Protein AF-J7GT59-F1 (afdb_monomer_lite)

Structure (mmCIF, N/CA/C/O backbone):
data_AF-J7GT59-F1
#
_entry.id   AF-J7GT59-F1
#
loop_
_atom_site.group_PDB
_atom_site.id
_atom_site.type_symbol
_atom_site.label_atom_id
_atom_site.label_alt_id
_atom_site.label_comp_id
_atom_site.label_asym_id
_atom_site.label_entity_id
_atom_site.label_seq_id
_atom_site.pdbx_PDB_ins_code
_atom_site.Cartn_x
_atom_site.Cartn_y
_atom_site.Cartn_z
_atom_site.occupancy
_atom_site.B_iso_or_equiv
_atom_site.auth_seq_id
_atom_site.auth_comp_id
_atom_site.auth_asym_id
_atom_site.auth_atom_id
_atom_site.pdbx_PDB_model_num
ATOM 1 N N . ILE A 1 1 ? 8.025 12.340 -10.047 1.00 60.09 1 ILE A N 1
ATOM 2 C CA . ILE A 1 1 ? 7.056 11.274 -9.686 1.00 60.09 1 ILE A CA 1
ATOM 3 C C . ILE A 1 1 ? 7.103 10.997 -8.181 1.00 60.09 1 ILE A C 1
ATOM 5 O O . ILE A 1 1 ? 6.117 11.290 -7.518 1.00 60.09 1 ILE A O 1
ATOM 9 N N . SER A 1 2 ? 8.249 10.599 -7.615 1.00 59.22 2 SER A N 1
ATOM 10 C CA . SER A 1 2 ? 8.389 10.277 -6.180 1.00 59.22 2 SER A CA 1
ATOM 11 C C . SER A 1 2 ? 8.009 11.409 -5.212 1.00 59.22 2 SER A C 1
ATOM 13 O O . SER A 1 2 ? 7.326 11.154 -4.230 1.00 59.22 2 SER A O 1
ATOM 15 N N . TRP A 1 3 ? 8.354 12.671 -5.502 1.00 69.88 3 TRP A N 1
ATOM 16 C CA . TRP A 1 3 ? 7.972 13.808 -4.642 1.00 69.88 3 TRP A CA 1
ATOM 17 C C . TRP A 1 3 ? 6.457 14.093 -4.646 1.00 69.88 3 TRP A C 1
ATOM 19 O O . TRP A 1 3 ? 5.844 14.262 -3.594 1.00 69.88 3 TRP A O 1
ATOM 29 N N . TYR A 1 4 ? 5.833 14.076 -5.829 1.00 70.56 4 TYR A N 1
ATOM 30 C CA . TYR A 1 4 ? 4.390 14.291 -5.990 1.00 70.56 4 TYR A CA 1
ATOM 31 C C . TYR A 1 4 ? 3.570 13.156 -5.359 1.00 70.56 4 TYR A C 1
ATOM 33 O O . TYR A 1 4 ? 2.568 13.396 -4.686 1.00 70.56 4 TYR A O 1
ATOM 41 N N . LEU A 1 5 ? 4.022 11.914 -5.540 1.00 66.12 5 LEU A N 1
ATOM 42 C CA . LEU A 1 5 ? 3.379 10.744 -4.958 1.00 66.12 5 LEU A CA 1
ATOM 43 C C . LEU A 1 5 ? 3.573 10.673 -3.439 1.00 66.12 5 LEU A C 1
ATOM 45 O O . LEU A 1 5 ? 2.613 10.388 -2.730 1.00 66.12 5 LEU A O 1
ATOM 49 N N . GLY A 1 6 ? 4.757 11.024 -2.930 1.00 68.44 6 GLY A N 1
ATOM 50 C CA . GLY A 1 6 ? 5.042 11.053 -1.494 1.00 68.44 6 GLY A CA 1
ATOM 51 C C . GLY A 1 6 ? 4.147 12.028 -0.723 1.00 68.44 6 GLY A C 1
ATOM 52 O O . GLY A 1 6 ? 3.589 11.665 0.309 1.00 68.44 6 GLY A O 1
ATOM 53 N N . GLN A 1 7 ? 3.915 13.237 -1.249 1.00 70.31 7 GLN A N 1
ATOM 54 C CA . GLN A 1 7 ? 2.984 14.187 -0.618 1.00 70.31 7 GLN A CA 1
ATOM 55 C C . GLN A 1 7 ? 1.529 13.704 -0.647 1.00 70.31 7 GLN A C 1
ATOM 57 O O . GLN A 1 7 ? 0.770 13.945 0.296 1.00 70.31 7 GLN A O 1
ATOM 62 N N . LYS A 1 8 ? 1.128 13.026 -1.727 1.00 67.81 8 LYS A N 1
ATOM 63 C CA . LYS A 1 8 ? -0.233 12.507 -1.891 1.00 67.81 8 LYS A CA 1
ATOM 64 C C . LYS A 1 8 ? -0.497 11.323 -0.961 1.00 67.81 8 LYS A C 1
ATOM 66 O O . LYS A 1 8 ? -1.556 11.282 -0.346 1.00 67.81 8 LYS A O 1
ATOM 71 N N . ILE A 1 9 ? 0.485 10.436 -0.801 1.00 66.44 9 ILE A N 1
ATOM 72 C CA . ILE A 1 9 ? 0.473 9.339 0.172 1.00 66.44 9 ILE A CA 1
ATOM 73 C C . ILE A 1 9 ? 0.397 9.889 1.600 1.00 66.44 9 ILE A C 1
ATOM 75 O O . ILE A 1 9 ? -0.478 9.494 2.363 1.00 66.44 9 ILE A O 1
ATOM 79 N N . HIS A 1 10 ? 1.251 10.853 1.954 1.00 71.31 10 HIS A N 1
ATOM 80 C CA . HIS A 1 10 ? 1.270 11.423 3.304 1.00 71.31 10 HIS A CA 1
ATOM 81 C C . HIS A 1 10 ? -0.075 12.059 3.688 1.00 71.31 10 HIS A C 1
ATOM 83 O O . HIS A 1 10 ? -0.570 11.858 4.793 1.00 71.31 10 HIS A O 1
ATOM 89 N N . ARG A 1 11 ? -0.721 12.766 2.750 1.00 67.75 11 ARG A N 1
ATOM 90 C CA . ARG A 1 11 ? -2.089 13.275 2.944 1.00 67.75 11 ARG A CA 1
ATOM 91 C C . ARG A 1 11 ? -3.141 12.166 2.995 1.00 67.75 11 ARG A C 1
ATOM 93 O O . ARG A 1 11 ? -4.085 12.284 3.768 1.00 67.75 11 ARG A O 1
ATOM 100 N N . ALA A 1 12 ? -2.986 11.105 2.204 1.00 68.69 12 ALA A N 1
ATOM 101 C CA . ALA A 1 12 ? -3.909 9.971 2.191 1.00 68.69 12 ALA A CA 1
ATOM 102 C C . ALA A 1 12 ? -3.861 9.140 3.486 1.00 68.69 12 ALA A C 1
ATOM 104 O O . ALA A 1 12 ? -4.862 8.522 3.829 1.00 68.69 12 ALA A O 1
ATOM 105 N N . PHE A 1 13 ? -2.752 9.162 4.233 1.00 75.44 13 PHE A N 1
ATOM 106 C CA . PHE A 1 13 ? -2.616 8.433 5.499 1.00 75.44 13 PHE A CA 1
ATOM 107 C C . PHE A 1 13 ? -3.350 9.065 6.691 1.00 75.44 13 PHE A C 1
ATOM 109 O O . PHE A 1 13 ? -3.600 8.372 7.677 1.00 75.44 13 PHE A O 1
ATOM 116 N N . GLY A 1 14 ? -3.764 10.333 6.601 1.00 84.81 14 GLY A N 1
ATOM 117 C CA . GLY A 1 14 ? -4.475 11.001 7.696 1.00 84.81 14 GLY A CA 1
ATOM 118 C C . GLY A 1 14 ? -5.842 10.379 8.008 1.00 84.81 14 GLY A C 1
ATOM 119 O O . GLY A 1 14 ? -6.196 10.210 9.174 1.00 84.81 14 GLY A O 1
ATOM 120 N N . GLU A 1 15 ? -6.601 9.986 6.981 1.00 87.06 15 GLU A N 1
ATOM 121 C CA . GLU A 1 15 ? -7.930 9.382 7.156 1.00 87.06 15 GLU A CA 1
ATOM 122 C C . GLU A 1 15 ? -7.879 7.971 7.779 1.00 87.06 15 GLU A C 1
ATOM 124 O O . GLU A 1 15 ? -8.578 7.756 8.775 1.00 87.06 15 GLU A O 1
ATOM 129 N N . PRO A 1 16 ? -7.056 7.017 7.285 1.00 89.94 16 PRO A N 1
ATOM 130 C CA . PRO A 1 16 ? -6.858 5.723 7.939 1.00 89.94 16 PRO A CA 1
ATOM 131 C C . PRO A 1 16 ? -6.358 5.846 9.375 1.00 89.94 16 PRO A C 1
ATOM 133 O O . PRO A 1 16 ? -6.830 5.122 10.248 1.00 89.94 16 PRO A O 1
ATOM 136 N N . GLN A 1 17 ? -5.439 6.781 9.639 1.00 91.25 17 GLN A N 1
ATOM 137 C CA . GLN A 1 17 ? -4.906 6.992 10.982 1.00 91.25 17 GLN A CA 1
ATOM 138 C C . GLN A 1 17 ? -5.991 7.492 11.942 1.00 91.25 17 GLN A C 1
ATOM 140 O O . GLN A 1 17 ? -6.137 6.957 13.038 1.00 91.25 17 GLN A O 1
ATOM 145 N N . ALA A 1 18 ? -6.813 8.454 11.512 1.00 92.69 18 ALA A N 1
ATOM 146 C CA . ALA A 1 18 ? -7.947 8.925 12.301 1.00 92.69 18 ALA A CA 1
ATOM 147 C C . ALA A 1 18 ? -9.005 7.828 12.522 1.00 92.69 18 ALA A C 1
ATOM 149 O O . ALA A 1 18 ? -9.587 7.749 13.604 1.00 92.69 18 ALA A O 1
ATOM 150 N N . ALA A 1 19 ? -9.256 6.977 11.521 1.00 93.62 19 ALA A N 1
ATOM 151 C CA . ALA A 1 19 ? -10.157 5.831 11.652 1.00 93.62 19 ALA A CA 1
ATOM 152 C C . ALA A 1 19 ? -9.645 4.819 12.685 1.00 93.62 19 ALA A C 1
ATOM 154 O O . ALA A 1 19 ? -10.391 4.417 13.574 1.00 93.62 19 ALA A O 1
ATOM 155 N N . PHE A 1 20 ? -8.352 4.499 12.640 1.00 94.50 20 PHE A N 1
ATOM 156 C CA . PHE A 1 20 ? -7.715 3.625 13.619 1.00 94.50 20 PHE A CA 1
ATOM 157 C C . PHE A 1 20 ? -7.774 4.199 15.042 1.00 94.50 20 PHE A C 1
ATOM 159 O O . PHE A 1 20 ? -8.079 3.473 15.986 1.00 94.50 20 PHE A O 1
ATOM 166 N N . SER A 1 21 ? -7.562 5.509 15.211 1.00 96.06 21 SER A N 1
ATOM 167 C CA . SER A 1 21 ? -7.733 6.167 16.513 1.00 96.06 21 SER A CA 1
ATOM 168 C C . SER A 1 21 ? -9.163 6.054 17.046 1.00 96.06 21 SER A C 1
ATOM 170 O O . SER A 1 21 ? -9.336 5.783 18.230 1.00 96.06 21 SER A O 1
ATOM 172 N N . ARG A 1 22 ? -10.189 6.215 16.197 1.00 95.88 22 ARG A N 1
ATOM 173 C CA . ARG A 1 22 ? -11.593 6.027 16.610 1.00 95.88 22 ARG A CA 1
ATOM 174 C C . ARG A 1 22 ? -11.871 4.593 17.054 1.00 95.88 22 ARG A C 1
ATOM 176 O O . ARG A 1 22 ? -12.453 4.403 18.116 1.00 95.88 22 ARG A O 1
ATOM 183 N N . LEU A 1 23 ? -11.400 3.608 16.289 1.00 96.31 23 LEU A N 1
ATOM 184 C CA . LEU A 1 23 ? -11.543 2.194 16.637 1.00 96.31 23 LEU A CA 1
ATOM 185 C C . LEU A 1 23 ? -10.873 1.868 17.982 1.00 96.31 23 LEU A C 1
ATOM 187 O O . LEU A 1 23 ? -11.455 1.183 18.819 1.00 96.31 23 LEU A O 1
ATOM 191 N N . ASN A 1 24 ? -9.674 2.408 18.221 1.00 96.88 24 ASN A N 1
ATOM 192 C CA . ASN A 1 24 ? -8.958 2.219 19.482 1.00 96.88 24 ASN A CA 1
ATOM 193 C C . ASN A 1 24 ? -9.671 2.895 20.665 1.00 96.88 24 ASN A C 1
ATOM 195 O O . ASN A 1 24 ? -9.772 2.312 21.742 1.00 96.88 24 ASN A O 1
ATOM 199 N N . ASN A 1 25 ? -10.214 4.099 20.462 1.00 97.44 25 ASN A N 1
ATOM 200 C CA . ASN A 1 25 ? -11.014 4.777 21.482 1.00 97.44 25 ASN A CA 1
ATOM 201 C C . ASN A 1 25 ? -12.259 3.958 21.845 1.00 97.44 25 ASN A C 1
ATOM 203 O O . ASN A 1 25 ? -12.529 3.782 23.029 1.00 97.44 25 ASN A O 1
ATOM 207 N N . LYS A 1 26 ? -12.967 3.404 20.849 1.00 96.75 26 LYS A N 1
ATOM 208 C CA . LYS A 1 26 ? -14.119 2.526 21.089 1.00 96.75 26 LYS A CA 1
ATOM 209 C C . LYS A 1 26 ? -13.718 1.289 21.895 1.00 96.75 26 LYS A C 1
ATOM 211 O O . LYS A 1 26 ? -14.367 0.974 22.883 1.00 96.75 26 LYS A O 1
ATOM 216 N N . ALA A 1 27 ? -12.609 0.637 21.539 1.00 97.25 27 ALA A N 1
ATOM 217 C CA . ALA A 1 27 ? -12.093 -0.496 22.309 1.00 97.25 27 ALA A CA 1
ATOM 218 C C . ALA A 1 27 ? -11.796 -0.114 23.771 1.00 97.25 27 ALA A C 1
ATOM 220 O O . ALA A 1 27 ? -12.153 -0.842 24.699 1.00 97.25 27 ALA A O 1
ATOM 221 N N . GLN A 1 28 ? -11.156 1.038 23.988 1.00 98.06 28 GLN A N 1
ATOM 222 C CA . GLN A 1 28 ? -10.844 1.532 25.327 1.00 98.06 28 GLN A CA 1
ATOM 223 C C . GLN A 1 28 ? -12.110 1.846 26.135 1.00 98.06 28 GLN A C 1
ATOM 225 O O . GLN A 1 28 ? -12.153 1.533 27.328 1.00 98.06 28 GLN A O 1
ATOM 230 N N . GLU A 1 29 ? -13.130 2.427 25.504 1.00 96.94 29 GLU A N 1
ATOM 231 C CA . GLU A 1 29 ? -14.437 2.694 26.110 1.00 96.94 29 GLU A CA 1
ATOM 232 C C . GLU A 1 29 ? -15.118 1.394 26.547 1.00 96.94 29 GLU A C 1
ATOM 234 O O . GLU A 1 29 ? -15.462 1.263 27.723 1.00 96.94 29 GLU A O 1
ATOM 239 N N . SER A 1 30 ? -15.213 0.403 25.657 1.00 96.88 30 SER A N 1
ATOM 240 C CA . SER A 1 30 ? -15.800 -0.911 25.951 1.00 96.88 30 SER A CA 1
ATOM 241 C C . SER A 1 30 ? -15.085 -1.614 27.107 1.00 96.88 30 SER A C 1
ATOM 243 O O . SER A 1 30 ? -15.720 -2.109 28.040 1.00 96.88 30 SER A O 1
ATOM 245 N N . ILE A 1 31 ? -13.747 -1.613 27.107 1.00 96.88 31 ILE A N 1
ATOM 246 C CA . ILE A 1 31 ? -12.943 -2.235 28.171 1.00 96.88 31 ILE A CA 1
ATOM 247 C C . ILE A 1 31 ? -13.137 -1.507 29.504 1.00 96.88 31 ILE A C 1
ATOM 249 O O . ILE A 1 31 ? -13.334 -2.148 30.539 1.00 96.88 31 ILE A O 1
ATOM 253 N N . SER A 1 32 ? -13.101 -0.175 29.498 1.00 97.75 32 SER A N 1
ATOM 254 C CA . SER A 1 32 ? -13.247 0.623 30.721 1.00 97.75 32 SER A CA 1
ATOM 255 C C . SER A 1 32 ? -14.672 0.540 31.282 1.00 97.75 32 SER A C 1
ATOM 257 O O . SER A 1 32 ? -14.866 0.533 32.499 1.00 97.75 32 SER A O 1
ATOM 259 N N . GLY A 1 33 ? -15.667 0.432 30.397 1.00 96.88 33 GLY A N 1
ATOM 260 C CA . GLY A 1 33 ? -17.096 0.364 30.697 1.00 96.88 33 GLY A CA 1
ATOM 261 C C . GLY A 1 33 ? -17.651 -1.047 30.901 1.00 96.88 33 GLY A C 1
ATOM 262 O O . GLY A 1 33 ? -18.840 -1.184 31.179 1.00 96.88 33 GLY A O 1
ATOM 263 N N . ILE A 1 34 ? -16.829 -2.099 30.826 1.00 97.31 34 ILE A N 1
ATOM 264 C CA . ILE A 1 34 ? -17.298 -3.495 30.738 1.00 97.31 34 ILE A CA 1
ATOM 265 C C . ILE A 1 34 ? -18.258 -3.914 31.861 1.00 97.31 34 ILE A C 1
ATOM 267 O O . ILE A 1 34 ? -19.197 -4.674 31.640 1.00 97.31 34 ILE A O 1
ATOM 271 N N . LYS A 1 35 ? -18.065 -3.401 33.084 1.00 97.88 35 LYS A N 1
ATOM 272 C CA . LYS A 1 35 ? -18.966 -3.691 34.213 1.00 97.88 35 LYS A CA 1
ATOM 273 C C . LYS A 1 35 ? -20.355 -3.083 34.008 1.00 97.88 35 LYS A C 1
ATOM 275 O O . LYS A 1 35 ? -21.338 -3.707 34.391 1.00 97.88 35 LYS A O 1
ATOM 280 N N . VAL A 1 36 ? -20.427 -1.888 33.421 1.00 97.94 36 VAL A N 1
ATOM 281 C CA . VAL A 1 36 ? -21.681 -1.179 33.131 1.00 97.94 36 VAL A CA 1
ATOM 282 C C . VAL A 1 36 ? -22.405 -1.852 31.973 1.00 97.94 36 VAL A C 1
ATOM 284 O O . VAL A 1 36 ? -23.591 -2.137 32.099 1.00 97.94 36 VAL A O 1
ATOM 287 N N . ILE A 1 37 ? -21.683 -2.186 30.900 1.00 97.69 37 ILE A N 1
ATOM 288 C CA . ILE A 1 37 ? -22.234 -2.890 29.732 1.00 97.69 37 ILE A CA 1
ATOM 289 C C . ILE A 1 37 ? -22.894 -4.203 30.173 1.00 97.69 37 ILE A C 1
ATOM 291 O O . ILE A 1 37 ? -24.071 -4.428 29.886 1.00 97.69 37 ILE A O 1
ATOM 295 N N . LYS A 1 38 ? -22.189 -5.004 30.984 1.00 97.19 38 LYS A N 1
ATOM 296 C CA . LYS A 1 38 ? -22.731 -6.253 31.540 1.00 97.19 38 LYS A CA 1
ATOM 297 C C . LYS A 1 38 ? -23.897 -6.038 32.497 1.00 97.19 38 LYS A C 1
ATOM 299 O O . LYS A 1 38 ? -24.861 -6.793 32.458 1.00 97.19 38 LYS A O 1
ATOM 304 N N . ALA A 1 39 ? -23.829 -5.024 33.361 1.00 97.88 39 ALA A N 1
ATOM 305 C CA . ALA A 1 39 ? -24.912 -4.721 34.297 1.00 97.88 39 ALA A CA 1
ATOM 306 C C . ALA A 1 39 ? -26.205 -4.288 33.583 1.00 97.88 39 ALA A C 1
ATOM 308 O O . ALA A 1 39 ? -27.293 -4.545 34.091 1.00 97.88 39 ALA A O 1
ATOM 309 N N . LEU A 1 40 ? -26.085 -3.655 32.413 1.00 97.19 40 LEU A N 1
ATOM 310 C CA . LEU A 1 40 ? -27.208 -3.231 31.575 1.00 97.19 40 LEU A CA 1
ATOM 311 C C . LEU A 1 40 ? -27.620 -4.279 30.526 1.00 97.19 40 LEU A C 1
ATOM 313 O O . LEU A 1 40 ? -28.605 -4.059 29.825 1.00 97.19 40 LEU A O 1
ATOM 317 N N . GLY A 1 41 ? -26.892 -5.397 30.405 1.00 96.88 41 GLY A N 1
ATOM 318 C CA . GLY A 1 41 ? -27.144 -6.430 29.395 1.00 96.88 41 GLY A CA 1
ATOM 319 C C . GLY A 1 41 ? -26.946 -5.942 27.954 1.00 96.88 41 GLY A C 1
ATOM 320 O O . GLY A 1 41 ? -27.651 -6.394 27.058 1.00 96.88 41 GLY A O 1
ATOM 321 N N . GLN A 1 42 ? -26.032 -4.991 27.734 1.00 97.31 42 GLN A N 1
ATOM 322 C CA . GLN A 1 42 ? -25.798 -4.339 26.435 1.00 97.31 42 GLN A CA 1
ATOM 323 C C . 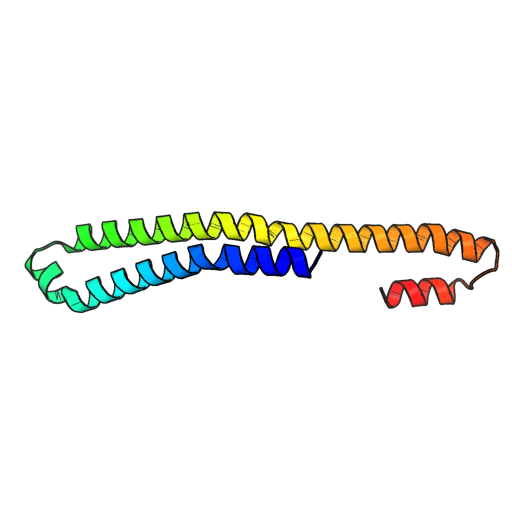GLN A 1 42 ? -24.629 -4.936 25.635 1.00 97.31 42 GLN A C 1
ATOM 325 O O . GLN A 1 42 ? -24.150 -4.299 24.700 1.00 97.31 42 GLN A O 1
ATOM 330 N N . ASP A 1 43 ? -24.169 -6.142 25.974 1.00 96.50 43 ASP A N 1
ATOM 331 C CA . ASP A 1 43 ? -22.997 -6.764 25.342 1.00 96.50 43 ASP A CA 1
ATOM 332 C C . ASP A 1 43 ? -23.137 -6.844 23.805 1.00 96.50 43 ASP A C 1
ATOM 334 O O . ASP A 1 43 ? -22.257 -6.386 23.080 1.00 96.50 43 ASP A O 1
ATOM 338 N N . ASP A 1 44 ? -24.278 -7.327 23.297 1.00 97.56 44 ASP A N 1
ATOM 339 C CA . ASP A 1 44 ? -24.521 -7.457 21.850 1.00 97.56 44 ASP A CA 1
ATOM 340 C C . ASP A 1 44 ? -24.563 -6.100 21.129 1.00 97.56 44 ASP A C 1
ATOM 342 O O . ASP A 1 44 ? -24.122 -5.976 19.986 1.00 97.56 44 ASP A O 1
ATOM 346 N N . ALA A 1 45 ? -25.085 -5.067 21.796 1.00 96.81 45 ALA A N 1
ATOM 347 C CA . ALA A 1 45 ? -25.160 -3.722 21.236 1.00 96.81 45 ALA A CA 1
ATOM 348 C C . ALA A 1 45 ? -23.771 -3.074 21.145 1.00 96.81 45 ALA A C 1
ATOM 350 O O . ALA A 1 45 ? -23.470 -2.412 20.153 1.00 96.81 45 ALA A O 1
ATOM 351 N N . ASP A 1 46 ? -22.920 -3.288 22.153 1.00 97.69 46 ASP A N 1
ATOM 352 C CA . ASP A 1 46 ? -21.543 -2.794 22.147 1.00 97.69 46 ASP A CA 1
ATOM 353 C C . ASP A 1 46 ? -20.695 -3.484 21.070 1.00 97.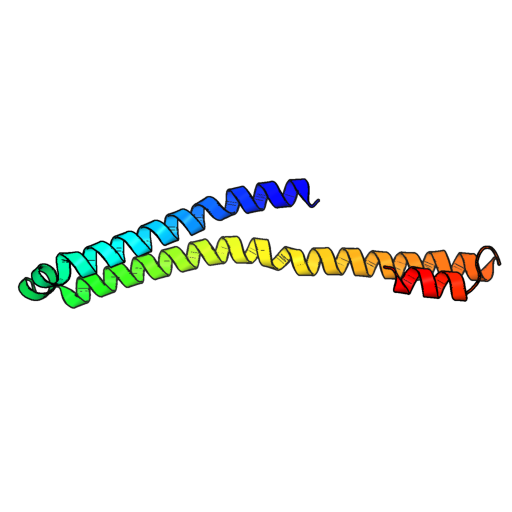69 46 ASP A C 1
ATOM 355 O O . ASP A 1 46 ? -19.954 -2.815 20.348 1.00 97.69 46 ASP A O 1
ATOM 359 N N . VAL A 1 47 ? -20.867 -4.801 20.902 1.00 97.12 47 VAL A N 1
ATOM 360 C CA . VAL A 1 47 ? -20.220 -5.570 19.828 1.00 97.12 47 VAL A CA 1
ATOM 361 C C . VAL A 1 47 ? -20.673 -5.081 18.453 1.00 97.12 47 VAL A C 1
ATOM 363 O O . VAL A 1 47 ? -19.829 -4.818 17.601 1.00 97.12 47 VAL A O 1
ATOM 366 N N . ALA A 1 48 ? -21.977 -4.885 18.239 1.00 97.81 48 ALA A N 1
ATOM 367 C CA . ALA A 1 48 ? -22.490 -4.382 16.964 1.00 97.81 48 ALA A CA 1
ATOM 368 C C . ALA A 1 48 ? -21.955 -2.977 16.621 1.00 97.81 48 ALA A C 1
ATOM 370 O O . ALA A 1 48 ? -21.650 -2.687 15.461 1.00 97.81 48 ALA A O 1
ATOM 371 N N . ASP A 1 49 ? -21.813 -2.101 17.620 1.00 96.38 49 ASP A N 1
ATOM 372 C CA . ASP A 1 49 ? -21.204 -0.781 17.437 1.00 96.38 49 ASP A CA 1
ATOM 373 C C . ASP A 1 49 ? -19.700 -0.886 17.125 1.00 96.38 49 ASP A C 1
ATOM 375 O O . ASP A 1 49 ? -19.206 -0.220 16.212 1.00 96.38 49 ASP A O 1
ATOM 379 N N . PHE A 1 50 ? -18.969 -1.773 17.810 1.00 96.56 50 PHE A N 1
ATOM 380 C CA . PHE A 1 50 ? -17.559 -2.038 17.511 1.00 96.56 50 PHE A CA 1
ATOM 381 C C . PHE A 1 50 ? -17.360 -2.562 16.081 1.00 96.56 50 PHE A C 1
ATOM 383 O O . PHE A 1 50 ? -16.522 -2.032 15.349 1.00 96.56 50 PHE A O 1
ATOM 390 N N . ASP A 1 51 ? -18.162 -3.537 15.652 1.00 97.69 51 ASP A N 1
ATOM 391 C CA . ASP A 1 51 ? -18.106 -4.102 14.300 1.00 97.69 51 ASP A CA 1
ATOM 392 C C . ASP A 1 51 ? -18.383 -3.037 13.229 1.00 97.69 51 ASP A C 1
ATOM 394 O O . ASP A 1 51 ? -17.673 -2.955 12.225 1.00 97.69 51 ASP A O 1
ATOM 398 N N . SER A 1 52 ? -19.332 -2.130 13.479 1.00 97.00 52 SER A N 1
ATOM 399 C CA . SER A 1 52 ? -19.578 -0.972 12.611 1.00 97.00 52 SER A CA 1
ATOM 400 C C . SER A 1 52 ? -18.340 -0.067 12.479 1.00 97.00 52 SER A C 1
ATOM 402 O O . SER A 1 52 ? -17.990 0.359 11.371 1.00 97.00 52 SER A O 1
ATOM 404 N N . GLN A 1 53 ? -17.611 0.193 13.574 1.00 95.88 53 GLN A N 1
ATOM 405 C CA . GLN A 1 53 ? -16.354 0.960 13.532 1.00 95.88 53 GLN A CA 1
ATOM 406 C C . GLN A 1 53 ? -15.245 0.220 12.768 1.00 95.88 53 GLN A C 1
ATOM 408 O O . GLN A 1 53 ? -14.465 0.849 12.037 1.00 95.88 53 GLN A O 1
ATOM 413 N N . VAL A 1 54 ? -15.169 -1.108 12.906 1.00 97.25 54 VAL A N 1
ATOM 414 C CA . VAL A 1 54 ? -14.237 -1.954 12.145 1.00 97.25 54 VAL A CA 1
ATOM 415 C C . VAL A 1 54 ? -14.538 -1.852 10.652 1.00 97.25 54 VAL A C 1
ATOM 417 O O . VAL A 1 54 ? -13.636 -1.540 9.870 1.00 97.25 54 VAL A O 1
ATOM 420 N N . ASP A 1 55 ? -15.796 -2.021 10.250 1.00 97.00 55 ASP A N 1
ATOM 421 C CA . ASP A 1 55 ? -16.215 -1.958 8.849 1.00 97.00 55 ASP A CA 1
ATOM 422 C C . ASP A 1 55 ? -15.923 -0.594 8.220 1.00 97.00 55 ASP A C 1
ATOM 424 O O . ASP A 1 55 ? -15.374 -0.516 7.114 1.00 97.00 55 ASP A O 1
ATOM 428 N N . GLN A 1 56 ? -16.209 0.498 8.935 1.00 94.62 56 GLN A N 1
ATOM 429 C CA . GLN A 1 56 ? -15.855 1.848 8.488 1.00 94.62 56 GLN A CA 1
ATOM 430 C C . GLN A 1 56 ? -14.341 2.005 8.305 1.00 94.62 56 GLN A C 1
ATOM 432 O O . GLN A 1 56 ? -13.880 2.545 7.294 1.00 94.62 56 GLN A O 1
ATOM 437 N N . THR A 1 57 ? -13.549 1.491 9.248 1.00 95.25 57 THR A N 1
ATOM 438 C CA . THR A 1 57 ? -12.082 1.529 9.175 1.00 95.25 57 THR A CA 1
ATOM 439 C C . THR A 1 57 ? -11.561 0.727 7.982 1.00 95.25 57 THR A C 1
ATOM 441 O O . THR A 1 57 ? -10.668 1.195 7.268 1.00 95.25 57 THR A O 1
ATOM 444 N N . ILE A 1 58 ? -12.144 -0.441 7.699 1.00 95.44 58 ILE A N 1
ATOM 445 C CA . ILE A 1 58 ? -11.807 -1.265 6.531 1.00 95.44 58 ILE A CA 1
ATOM 446 C C . ILE A 1 58 ? -12.130 -0.525 5.232 1.00 95.44 58 ILE A C 1
ATOM 448 O O . ILE A 1 58 ? -11.309 -0.521 4.313 1.00 95.44 58 ILE A O 1
ATOM 452 N N . GLN A 1 59 ? -13.292 0.124 5.131 1.00 94.56 59 GLN A N 1
ATOM 453 C CA . GLN A 1 59 ? -13.671 0.879 3.932 1.00 94.56 59 GLN A CA 1
ATOM 454 C C . GLN A 1 59 ? -12.694 2.026 3.640 1.00 94.56 59 GLN A C 1
ATOM 456 O O . GLN A 1 59 ? -12.259 2.187 2.494 1.00 94.56 59 GLN A O 1
ATOM 461 N N . ILE A 1 60 ? -12.294 2.775 4.672 1.00 91.56 60 ILE A N 1
ATOM 462 C CA . ILE A 1 60 ? -11.306 3.858 4.554 1.00 91.56 60 ILE A CA 1
ATOM 463 C C . ILE A 1 60 ? -9.952 3.298 4.095 1.00 91.56 60 ILE A C 1
ATOM 465 O O . ILE A 1 60 ? -9.374 3.790 3.123 1.00 91.56 60 ILE A O 1
ATOM 469 N N . ASN A 1 61 ? -9.479 2.216 4.721 1.00 90.94 61 ASN A N 1
ATOM 470 C CA . ASN A 1 61 ? -8.218 1.573 4.343 1.00 90.94 61 ASN A CA 1
ATOM 471 C C . ASN A 1 61 ? -8.247 1.025 2.911 1.00 90.94 61 ASN A C 1
ATOM 473 O O . ASN A 1 61 ? -7.285 1.209 2.170 1.00 90.94 61 ASN A O 1
ATOM 477 N N . ARG A 1 62 ? -9.356 0.421 2.465 1.00 92.12 62 ARG A N 1
ATOM 478 C CA . ARG A 1 62 ? -9.503 -0.074 1.083 1.00 92.12 62 ARG A CA 1
ATOM 479 C C . ARG A 1 62 ? -9.336 1.035 0.046 1.00 92.12 62 ARG A C 1
ATOM 481 O O . ARG A 1 62 ? -8.742 0.792 -1.004 1.00 92.12 62 ARG A O 1
ATOM 488 N N . ARG A 1 63 ? -9.832 2.247 0.322 1.00 86.81 63 ARG A N 1
ATOM 489 C CA . ARG A 1 63 ? -9.684 3.395 -0.588 1.00 86.81 63 ARG A CA 1
ATOM 490 C C . ARG A 1 63 ? -8.221 3.796 -0.758 1.00 86.81 63 ARG A C 1
ATOM 492 O O . ARG A 1 63 ? -7.796 4.049 -1.883 1.00 86.81 63 ARG A O 1
ATOM 499 N N . VAL A 1 64 ? -7.464 3.829 0.337 1.00 86.25 64 VAL A N 1
ATOM 500 C CA . VAL A 1 64 ? -6.032 4.160 0.315 1.00 86.25 64 VAL A CA 1
ATOM 501 C C . VAL A 1 64 ? -5.224 3.031 -0.317 1.00 86.25 64 VAL A C 1
ATOM 503 O O . VAL A 1 64 ? -4.443 3.285 -1.228 1.00 86.25 64 VAL A O 1
ATOM 506 N N . ASN A 1 65 ? -5.500 1.781 0.055 1.00 88.38 65 ASN A N 1
ATOM 507 C CA . ASN A 1 65 ? -4.819 0.606 -0.484 1.00 88.38 65 ASN A CA 1
ATOM 508 C C . ASN A 1 65 ? -5.002 0.455 -2.001 1.00 88.38 65 ASN A C 1
ATOM 510 O O . ASN A 1 65 ? -4.106 -0.010 -2.692 1.00 88.38 65 ASN A O 1
ATOM 514 N N . ARG A 1 66 ? -6.149 0.875 -2.553 1.00 86.00 66 ARG A N 1
ATOM 515 C CA . ARG A 1 66 ? -6.361 0.892 -4.009 1.00 86.00 66 ARG A CA 1
ATOM 516 C C . ARG A 1 66 ? -5.454 1.892 -4.728 1.00 86.00 66 ARG A C 1
ATOM 518 O O . ARG A 1 66 ? -5.096 1.655 -5.874 1.00 86.00 66 ARG A O 1
ATOM 525 N N . LEU A 1 67 ? -5.138 3.022 -4.098 1.00 80.56 67 LEU A N 1
ATOM 526 C CA . LEU A 1 67 ? -4.210 4.001 -4.665 1.00 80.56 67 LEU A CA 1
ATOM 527 C C . LEU A 1 67 ? -2.767 3.517 -4.538 1.00 80.56 67 LEU A C 1
ATOM 529 O O . LEU A 1 67 ? -1.998 3.681 -5.479 1.00 80.56 67 LEU A O 1
ATOM 533 N N . ASP A 1 68 ? -2.433 2.914 -3.400 1.00 84.81 68 ASP A N 1
ATOM 534 C CA . ASP A 1 68 ? -1.103 2.382 -3.110 1.00 84.81 68 ASP A CA 1
ATOM 535 C C . ASP A 1 68 ? -0.752 1.186 -4.011 1.00 84.81 68 ASP A C 1
ATOM 537 O O . ASP A 1 68 ? 0.298 1.166 -4.641 1.00 84.81 68 ASP A O 1
ATOM 541 N N . SER A 1 69 ? -1.684 0.252 -4.226 1.00 87.25 69 SER A N 1
ATOM 542 C CA . SER A 1 69 ? -1.443 -0.941 -5.054 1.00 87.25 69 SER A CA 1
ATOM 543 C C . SER A 1 69 ? -1.195 -0.660 -6.540 1.00 87.25 69 SER A C 1
ATOM 545 O O . SER A 1 69 ? -0.743 -1.540 -7.268 1.00 87.25 69 SER A O 1
ATOM 547 N N . MET A 1 70 ? -1.470 0.558 -7.016 1.00 87.25 70 MET A N 1
ATOM 548 C CA . MET A 1 70 ? -1.150 0.975 -8.385 1.00 87.25 70 MET A CA 1
ATOM 549 C C . MET A 1 70 ? 0.307 1.422 -8.552 1.00 87.25 70 MET A C 1
ATOM 551 O O . MET A 1 70 ? 0.763 1.569 -9.689 1.00 87.25 70 MET A O 1
ATOM 555 N N . PHE A 1 71 ? 1.045 1.630 -7.460 1.00 83.75 71 PHE A N 1
ATOM 556 C CA . PHE A 1 71 ? 2.444 2.046 -7.516 1.00 83.75 71 PHE A CA 1
ATOM 557 C C . PHE A 1 71 ? 3.346 0.967 -8.090 1.00 83.75 71 PHE A C 1
ATOM 559 O O . PHE A 1 71 ? 4.107 1.263 -9.011 1.00 83.75 71 PHE A O 1
ATOM 566 N N . ASP A 1 72 ? 3.228 -0.266 -7.597 1.00 87.50 72 ASP A N 1
ATOM 567 C CA . ASP A 1 72 ? 4.072 -1.368 -8.058 1.00 87.50 72 ASP A CA 1
ATOM 568 C C . ASP A 1 72 ? 3.903 -1.601 -9.568 1.00 87.50 72 ASP A C 1
ATOM 570 O O . ASP A 1 72 ? 4.903 -1.512 -10.283 1.00 87.50 72 ASP A O 1
ATOM 574 N N . PRO A 1 73 ? 2.676 -1.746 -10.123 1.00 92.50 73 PRO A N 1
ATOM 575 C CA . PRO A 1 73 ? 2.489 -1.854 -11.569 1.00 92.50 73 PRO A CA 1
ATOM 576 C C . PRO A 1 73 ? 3.044 -0.662 -12.355 1.00 92.50 73 PRO A C 1
ATOM 578 O O . PRO A 1 73 ? 3.597 -0.848 -13.438 1.00 92.50 73 PRO A O 1
ATOM 581 N N . ALA A 1 74 ? 2.914 0.564 -11.837 1.00 90.44 74 ALA A N 1
ATOM 582 C CA . ALA A 1 74 ? 3.424 1.755 -12.512 1.00 90.44 74 ALA A CA 1
ATOM 583 C C . ALA A 1 74 ? 4.959 1.773 -12.563 1.00 90.44 74 ALA A C 1
ATOM 585 O O . ALA A 1 74 ? 5.536 2.077 -13.608 1.00 90.44 74 ALA A O 1
ATOM 586 N N . ILE A 1 75 ? 5.624 1.415 -11.461 1.00 90.69 75 ILE A N 1
ATOM 587 C CA . ILE A 1 75 ? 7.086 1.302 -11.397 1.00 90.69 75 ILE A CA 1
ATOM 588 C C . ILE A 1 75 ? 7.561 0.164 -12.301 1.00 90.69 75 ILE A C 1
ATOM 590 O O . ILE A 1 75 ? 8.462 0.374 -13.113 1.00 90.69 75 ILE A O 1
ATOM 594 N N . THR A 1 76 ? 6.923 -1.008 -12.236 1.00 94.44 76 THR A N 1
ATOM 595 C CA . THR A 1 76 ? 7.241 -2.145 -13.109 1.00 94.44 76 THR A CA 1
ATOM 596 C C . THR A 1 76 ? 7.101 -1.779 -14.582 1.00 94.44 76 THR A C 1
ATOM 598 O O . THR A 1 76 ? 7.964 -2.145 -15.380 1.00 94.44 76 THR A O 1
ATOM 601 N N . LEU A 1 77 ? 6.066 -1.024 -14.962 1.00 96.00 77 LEU A N 1
ATOM 602 C CA . LEU A 1 77 ? 5.880 -0.571 -16.340 1.00 96.00 77 LEU A CA 1
ATOM 603 C C . LEU A 1 77 ? 7.015 0.359 -16.786 1.00 96.00 77 LEU A C 1
ATOM 605 O O . LEU A 1 77 ? 7.556 0.175 -17.873 1.00 96.00 77 LEU A O 1
ATOM 609 N N . ILE A 1 78 ? 7.406 1.322 -15.946 1.00 94.56 78 ILE A N 1
ATOM 610 C CA . ILE A 1 78 ? 8.520 2.237 -16.239 1.00 94.56 78 ILE A CA 1
ATOM 611 C C . ILE A 1 78 ? 9.823 1.453 -16.423 1.00 94.56 78 ILE A C 1
ATOM 613 O O . ILE A 1 78 ? 10.526 1.666 -17.408 1.00 94.56 78 ILE A O 1
ATOM 617 N N . ILE A 1 79 ? 10.126 0.519 -1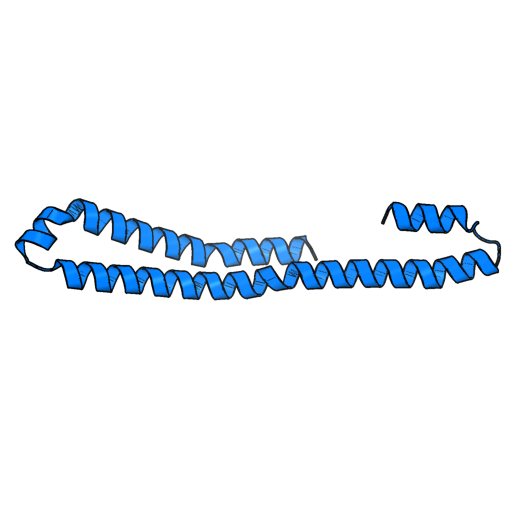5.519 1.00 94.25 79 ILE A N 1
ATOM 618 C CA . ILE A 1 79 ? 11.325 -0.329 -15.603 1.00 94.25 79 ILE A CA 1
ATOM 619 C C . ILE A 1 79 ? 11.290 -1.188 -16.873 1.00 94.25 79 ILE A C 1
ATOM 621 O O . ILE A 1 79 ? 12.275 -1.255 -17.605 1.00 94.25 79 ILE A O 1
ATOM 625 N N . SER A 1 80 ? 10.142 -1.788 -17.188 1.00 95.62 80 SER A N 1
ATOM 626 C CA . SER A 1 80 ? 9.971 -2.610 -18.392 1.00 95.62 80 SER A CA 1
ATOM 627 C C . SER A 1 80 ? 10.197 -1.799 -19.669 1.00 95.62 80 SER A C 1
ATOM 629 O O . SER A 1 80 ? 10.889 -2.256 -20.577 1.00 95.62 80 SER A O 1
ATOM 631 N N . ILE A 1 81 ? 9.666 -0.574 -19.733 1.00 96.75 81 ILE A N 1
ATOM 632 C CA . ILE A 1 81 ? 9.898 0.345 -20.854 1.00 96.75 81 ILE A CA 1
ATOM 633 C C . ILE A 1 81 ? 11.382 0.703 -20.958 1.00 96.75 81 ILE A C 1
ATOM 635 O O . ILE A 1 81 ? 11.916 0.707 -22.0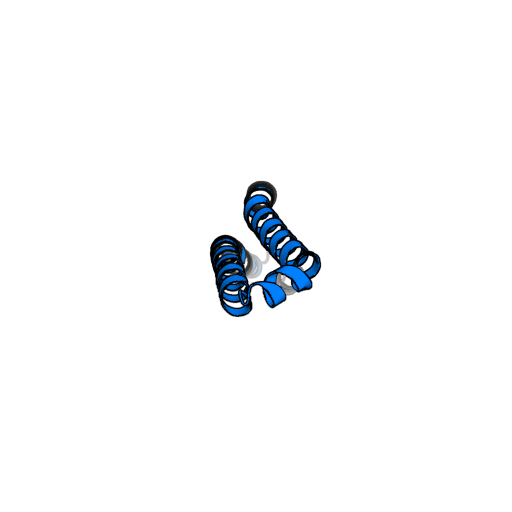66 1.00 96.75 81 ILE A O 1
ATOM 639 N N . SER A 1 82 ? 12.058 0.958 -19.835 1.00 95.38 82 SER A N 1
ATOM 640 C CA . SER A 1 82 ? 13.501 1.221 -19.818 1.00 95.38 82 SER A CA 1
ATOM 641 C C . SER A 1 82 ? 14.292 0.050 -20.398 1.00 95.38 82 SER A C 1
ATOM 643 O O . SER A 1 82 ? 15.101 0.270 -21.294 1.00 95.38 82 SER A O 1
ATOM 645 N N . TYR A 1 83 ? 14.005 -1.192 -19.990 1.00 95.81 83 TYR A N 1
ATOM 646 C CA . TYR A 1 83 ? 14.653 -2.372 -20.574 1.00 95.81 83 TYR A CA 1
ATOM 647 C C . TYR A 1 83 ? 14.407 -2.486 -22.080 1.00 95.81 83 TYR A C 1
ATOM 649 O O . TYR A 1 83 ? 15.353 -2.694 -22.840 1.00 95.81 83 TYR A O 1
ATOM 657 N N . VAL A 1 84 ? 13.161 -2.312 -22.534 1.00 96.88 84 VAL A N 1
ATOM 658 C CA . VAL A 1 84 ? 12.830 -2.359 -23.968 1.00 96.88 84 VAL A CA 1
ATOM 659 C C . VAL A 1 84 ? 13.592 -1.278 -24.737 1.00 96.88 84 VAL A C 1
ATOM 661 O O . VAL A 1 84 ? 14.218 -1.576 -25.754 1.00 96.88 84 VAL A O 1
ATOM 664 N N . ALA A 1 85 ? 13.591 -0.039 -24.245 1.00 96.38 85 ALA A N 1
ATOM 665 C CA . ALA A 1 85 ? 14.301 1.071 -24.871 1.00 96.38 85 ALA A CA 1
ATOM 666 C C . ALA A 1 85 ? 15.813 0.813 -24.931 1.00 96.38 85 ALA A C 1
ATOM 668 O O . ALA A 1 85 ? 16.432 1.015 -25.977 1.00 96.38 85 ALA A O 1
ATOM 669 N N . THR A 1 86 ? 16.400 0.312 -23.844 1.00 95.50 86 THR A N 1
ATOM 670 C CA . THR A 1 86 ? 17.815 -0.061 -23.771 1.00 95.50 86 THR A CA 1
ATOM 671 C C . THR A 1 86 ? 18.166 -1.154 -24.770 1.00 95.50 86 THR A C 1
ATOM 673 O O . THR A 1 86 ? 19.177 -1.034 -25.457 1.00 95.50 86 THR A O 1
ATOM 676 N N . ILE A 1 87 ? 17.344 -2.196 -24.898 1.00 95.56 87 ILE A N 1
ATOM 677 C CA . ILE A 1 87 ? 17.592 -3.286 -25.850 1.00 95.56 87 ILE A CA 1
ATOM 678 C C . ILE A 1 87 ? 17.502 -2.774 -27.291 1.00 95.56 87 ILE A C 1
ATOM 680 O O . ILE A 1 87 ? 18.385 -3.066 -28.094 1.00 95.56 87 ILE A O 1
ATOM 684 N N . VAL A 1 88 ? 16.477 -1.982 -27.622 1.00 96.88 88 VAL A N 1
ATOM 685 C CA . VAL A 1 88 ? 16.272 -1.463 -28.985 1.00 96.88 88 VAL A CA 1
ATOM 686 C C . VAL A 1 88 ? 17.388 -0.496 -29.384 1.00 96.88 88 VAL A C 1
ATOM 688 O O . VAL A 1 88 ? 18.037 -0.690 -30.411 1.00 96.88 88 VAL A O 1
ATOM 691 N N . LEU A 1 89 ? 17.646 0.532 -28.573 1.00 95.81 89 LEU A N 1
ATOM 692 C CA . LEU A 1 89 ? 18.655 1.551 -28.882 1.00 95.81 89 LEU A CA 1
ATOM 693 C C . LEU A 1 89 ? 20.076 0.998 -28.753 1.00 95.81 89 LEU A C 1
ATOM 695 O O . LEU A 1 89 ? 20.924 1.237 -29.612 1.00 95.81 89 LEU A O 1
ATOM 699 N N . GLY A 1 90 ? 20.331 0.220 -27.703 1.00 94.81 90 GLY A N 1
ATOM 700 C CA . GLY A 1 90 ? 21.618 -0.426 -27.481 1.00 94.81 90 GLY A CA 1
ATOM 701 C C . GLY A 1 90 ? 21.945 -1.442 -28.568 1.00 94.81 90 GLY A C 1
ATOM 702 O O . GLY A 1 90 ? 23.076 -1.475 -29.045 1.00 94.81 90 GLY A O 1
ATOM 703 N N . GLY A 1 91 ? 20.956 -2.215 -29.026 1.00 95.62 91 GLY A N 1
ATOM 704 C CA . GLY A 1 91 ? 21.107 -3.132 -30.154 1.00 95.62 91 GLY A CA 1
ATOM 705 C C . GLY A 1 91 ? 21.531 -2.409 -31.434 1.00 95.62 91 GLY A C 1
ATOM 706 O O . GLY A 1 91 ? 22.495 -2.825 -32.075 1.00 95.62 91 GLY A O 1
ATOM 707 N N . LEU A 1 92 ? 20.895 -1.276 -31.759 1.00 96.75 92 LEU A N 1
ATOM 708 C CA . LEU A 1 92 ? 21.301 -0.437 -32.896 1.00 96.75 92 LEU A CA 1
ATOM 709 C C . LEU A 1 92 ? 22.756 0.040 -32.763 1.00 96.75 92 LEU A C 1
ATOM 711 O O . LEU A 1 92 ? 23.532 -0.048 -33.715 1.00 96.75 92 LEU A O 1
ATOM 715 N N . PHE A 1 93 ? 23.172 0.480 -31.575 1.00 96.69 93 PHE A N 1
ATOM 716 C CA . PHE A 1 93 ? 24.553 0.916 -31.336 1.00 96.69 93 PHE A CA 1
ATOM 717 C C . PHE A 1 93 ? 25.577 -0.212 -31.456 1.00 96.69 93 PHE A C 1
ATOM 719 O O . PHE A 1 93 ? 26.682 0.034 -31.942 1.00 96.69 93 PHE A O 1
ATOM 726 N N . VAL A 1 94 ? 25.216 -1.439 -31.077 1.00 97.12 94 VAL A N 1
ATOM 727 C CA . VAL A 1 94 ? 26.056 -2.621 -31.313 1.00 97.12 94 VAL A CA 1
ATOM 728 C C . VAL A 1 94 ? 26.204 -2.876 -32.813 1.00 97.12 94 VAL A C 1
ATOM 730 O O . VAL A 1 94 ? 27.320 -3.078 -33.279 1.00 97.12 94 VAL A O 1
ATOM 733 N N . THR A 1 95 ? 25.118 -2.798 -33.594 1.00 96.62 95 THR A N 1
ATOM 734 C CA . THR A 1 95 ? 25.192 -3.015 -35.055 1.00 96.62 95 THR A CA 1
ATOM 735 C C . THR A 1 95 ? 26.021 -1.960 -35.788 1.00 96.62 95 THR A C 1
ATOM 737 O O . THR A 1 95 ? 26.629 -2.259 -36.810 1.00 96.62 95 THR A O 1
ATOM 740 N N . HIS A 1 96 ? 26.087 -0.739 -35.255 1.00 97.06 96 HIS A N 1
ATOM 741 C CA . HIS A 1 96 ? 26.919 0.343 -35.785 1.00 97.06 96 HIS A CA 1
ATOM 742 C C . HIS A 1 96 ? 28.336 0.379 -35.178 1.00 97.06 96 HIS A C 1
ATOM 744 O O . HIS A 1 96 ? 29.061 1.346 -35.399 1.00 97.06 96 HIS A O 1
ATOM 750 N N . ASN A 1 97 ? 28.740 -0.641 -34.408 1.00 95.19 97 ASN A N 1
ATOM 751 C CA . ASN A 1 97 ? 30.034 -0.724 -33.717 1.00 95.19 97 ASN A CA 1
ATOM 752 C C . ASN A 1 97 ? 30.348 0.468 -32.784 1.00 95.19 97 ASN A C 1
ATOM 754 O O . ASN A 1 97 ? 31.513 0.750 -32.508 1.00 95.19 97 ASN A O 1
ATOM 758 N N . VAL A 1 98 ? 29.327 1.167 -32.273 1.00 96.94 98 VAL A N 1
ATOM 759 C CA . VAL A 1 98 ? 29.491 2.284 -31.322 1.00 96.94 98 VAL A CA 1
ATOM 760 C C . VAL A 1 98 ? 29.810 1.760 -29.920 1.00 96.94 98 VAL A C 1
ATOM 762 O O . VAL A 1 98 ? 30.628 2.333 -29.204 1.00 96.94 98 VAL A O 1
ATOM 765 N N . ILE A 1 99 ? 29.173 0.654 -29.528 1.00 95.75 99 ILE A N 1
ATOM 766 C CA . ILE A 1 99 ? 29.420 -0.052 -28.267 1.00 95.75 99 ILE A CA 1
ATOM 767 C C . ILE A 1 99 ? 29.583 -1.549 -28.531 1.00 95.75 99 ILE A C 1
ATOM 769 O O . ILE A 1 99 ? 29.070 -2.077 -29.515 1.00 95.75 99 ILE A O 1
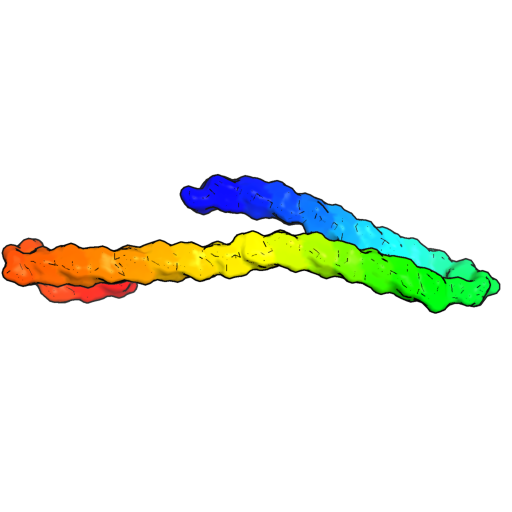ATOM 773 N N . THR A 1 100 ? 30.267 -2.253 -27.630 1.00 96.44 100 THR A N 1
ATOM 774 C CA . THR A 1 100 ? 30.336 -3.718 -27.684 1.00 96.44 100 THR A CA 1
ATOM 775 C C . THR A 1 100 ? 29.065 -4.341 -27.107 1.00 96.44 100 THR A C 1
ATOM 777 O O . THR A 1 100 ? 28.364 -3.735 -26.291 1.00 96.44 100 THR A O 1
ATOM 780 N N . ILE A 1 101 ? 28.797 -5.599 -27.462 1.00 94.69 101 ILE A N 1
ATOM 781 C CA . ILE A 1 101 ? 27.702 -6.361 -26.851 1.00 94.69 101 ILE A CA 1
ATOM 782 C C . ILE A 1 101 ? 27.889 -6.525 -25.332 1.00 94.69 101 ILE A C 1
ATOM 784 O O . ILE A 1 101 ? 26.917 -6.486 -24.583 1.00 94.69 101 ILE A O 1
ATOM 788 N N . GLY A 1 102 ? 29.139 -6.621 -24.861 1.00 95.75 102 GLY A N 1
ATOM 789 C CA . GLY A 1 102 ? 29.461 -6.682 -23.434 1.00 95.75 102 GLY A CA 1
ATOM 790 C C . GLY A 1 102 ? 29.078 -5.403 -22.688 1.00 95.75 102 GLY A C 1
ATOM 791 O O . GLY A 1 102 ? 28.542 -5.484 -21.583 1.00 95.75 102 GLY A O 1
ATOM 792 N N . ASN A 1 103 ? 29.267 -4.233 -23.308 1.00 94.31 103 ASN A N 1
ATOM 793 C CA . ASN A 1 103 ? 28.838 -2.954 -22.734 1.00 94.31 103 ASN A CA 1
ATOM 794 C C . ASN A 1 103 ? 27.311 -2.903 -22.581 1.00 94.31 103 ASN A C 1
ATOM 796 O O . ASN A 1 103 ? 26.819 -2.464 -21.545 1.00 94.31 103 ASN A O 1
ATOM 800 N N . LEU A 1 104 ? 26.565 -3.395 -23.578 1.00 94.88 104 LEU A N 1
ATOM 801 C CA . LEU A 1 104 ? 25.102 -3.456 -23.527 1.00 94.88 104 LEU A CA 1
ATOM 802 C C . LEU A 1 104 ? 24.602 -4.398 -22.421 1.00 94.88 104 LEU A C 1
ATOM 804 O O . LEU A 1 104 ? 23.759 -4.005 -21.619 1.00 94.88 104 LEU A O 1
ATOM 808 N N . VAL A 1 105 ? 25.148 -5.615 -22.336 1.00 95.12 105 VAL A N 1
ATOM 809 C CA . VAL A 1 105 ? 24.791 -6.586 -21.282 1.00 95.12 105 VAL A CA 1
ATOM 810 C C . VAL A 1 105 ? 25.135 -6.052 -19.890 1.00 95.12 105 VAL A C 1
ATOM 812 O O . VAL A 1 105 ? 24.350 -6.214 -18.953 1.00 95.12 105 VAL A O 1
ATOM 815 N N . SER A 1 106 ? 26.276 -5.370 -19.758 1.00 94.69 106 SER A N 1
ATOM 816 C CA . SER A 1 106 ? 26.672 -4.728 -18.501 1.00 94.69 106 SER A CA 1
ATOM 817 C C . SER A 1 106 ? 25.680 -3.635 -18.114 1.00 94.69 106 SER A C 1
ATOM 819 O O . SER A 1 106 ? 25.224 -3.606 -16.979 1.00 94.69 106 SER A O 1
ATOM 821 N N . PHE A 1 107 ? 25.287 -2.776 -19.058 1.00 92.62 107 PHE A N 1
ATOM 822 C CA . PHE A 1 107 ? 24.319 -1.709 -18.803 1.00 92.62 107 PHE A CA 1
ATOM 823 C C . PHE A 1 107 ? 22.949 -2.253 -18.377 1.00 92.62 107 PHE A C 1
ATOM 825 O O . PHE A 1 107 ? 22.372 -1.749 -17.422 1.00 92.62 107 PHE A O 1
ATOM 832 N N . ILE A 1 108 ? 22.459 -3.313 -19.029 1.00 93.25 108 ILE A N 1
ATOM 833 C CA . ILE A 1 108 ? 21.211 -3.997 -18.645 1.00 93.25 108 ILE A CA 1
ATOM 834 C C . ILE A 1 108 ? 21.311 -4.579 -17.228 1.00 93.25 108 ILE A C 1
ATOM 836 O O . ILE A 1 108 ? 20.354 -4.488 -16.474 1.00 93.25 108 ILE A O 1
ATOM 840 N N . SER A 1 109 ? 22.459 -5.147 -16.847 1.00 91.56 109 SER A N 1
ATOM 841 C CA . SER A 1 109 ? 22.662 -5.733 -15.509 1.00 91.56 109 SER A CA 1
ATOM 842 C C . SER A 1 109 ? 22.700 -4.702 -14.372 1.00 91.56 109 SER A C 1
ATOM 844 O O . SER A 1 109 ? 22.487 -5.070 -13.220 1.00 91.56 109 SER A O 1
ATOM 846 N N . TYR A 1 110 ? 23.002 -3.434 -14.672 1.00 89.69 110 TYR A N 1
ATOM 847 C CA . TYR A 1 110 ? 23.014 -2.336 -13.693 1.00 89.69 110 TYR A CA 1
ATOM 848 C C . TYR A 1 110 ? 21.680 -1.579 -13.593 1.00 89.69 110 TYR A C 1
ATOM 850 O O . TYR A 1 110 ? 21.566 -0.672 -12.768 1.00 89.69 110 TYR A O 1
ATOM 858 N N . LEU A 1 111 ? 20.718 -1.916 -14.455 1.00 82.62 111 LEU A N 1
ATOM 859 C CA . LEU A 1 111 ? 19.394 -1.304 -14.565 1.00 82.62 111 LEU A CA 1
ATOM 860 C C . LEU A 1 111 ? 18.424 -1.969 -13.584 1.00 82.62 111 LEU A C 1
ATOM 862 O O . LEU A 1 111 ? 17.730 -1.224 -12.857 1.00 82.62 111 LEU A O 1
#

pLDDT: mean 91.16, std 9.38, range [59.22, 98.06]

InterPro domains:
  IPR011527 ABC transporter type 1, transmembrane domain [PF00664] (2-111)
  IPR011527 ABC transporter type 1, transmembrane domain [PS50929] (1-111)
  IPR036640 ABC transporter type 1, transmembrane domain superfamily [G3DSA:1.20.1560.10] (1-111)
  IPR036640 ABC transporter type 1, transmembrane domain superfamil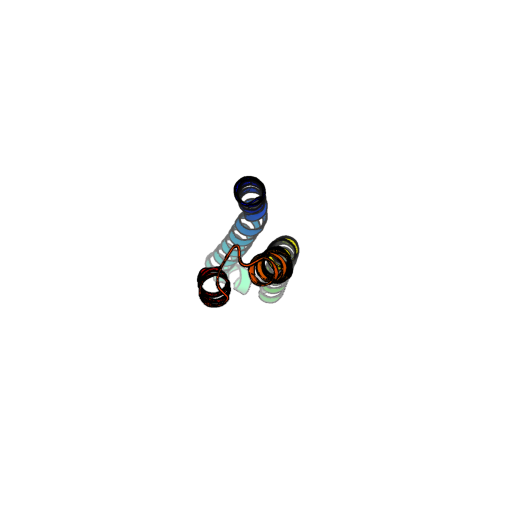y [SSF90123] (2-111)

Organism: Levilactobacillus brevis (NCBI:txid1580)

Sequence (111 aa):
ISWYLGQKIHRAFGEPQAAFSRLNNKAQESISGIKVIKALGQDDADVADFDSQVDQTIQINRRVNRLDSMFDPAITLIISISYVATIVLGGLFVTHNVITIGNLVSFISYL

Radius of gyration: 26.59 Å; chains: 1; bounding box: 58×22×70 Å

Secondary structure (DSSP, 8-state):
-HHHHHHHHHHHTHHHHHHHHHHHHHHHHHHHHHHHHHHHT-HHHHHHHHHHHHHHHHHHHHHHHHHHTTHHHHHHHHHHHHHHHHHHHHHHHHHTTSS-HHHHHHHHHT-

Foldseek 3Di:
DCVVVVVVLVVLVVQLVVLVVVLVVLVVCCVVCVVVCVVVVVPVVSVVVSVVSVVVSVVSVVVSVVVVVVVVVVVVVVLVVVLVCLCVVVVVCCVVVVDPPVVSVVVSVVD